Protein AF-A0AAW4XPU6-F1 (afdb_monomer_lite)

pLDDT: mean 82.26, std 17.57, range [44.12, 97.88]

Structure (mmCIF, N/CA/C/O backbone):
data_AF-A0AAW4XPU6-F1
#
_entry.id   AF-A0AAW4XPU6-F1
#
loop_
_atom_site.group_PDB
_atom_site.id
_atom_site.type_symbol
_atom_site.label_atom_id
_atom_site.label_alt_id
_atom_site.label_comp_id
_atom_site.label_asym_id
_atom_site.label_entity_id
_atom_site.label_seq_id
_atom_site.pdbx_PDB_ins_code
_atom_site.Cartn_x
_atom_site.Cartn_y
_atom_site.Cartn_z
_atom_site.occupancy
_atom_site.B_iso_or_equiv
_atom_site.auth_seq_id
_atom_site.auth_comp_id
_atom_site.auth_asym_id
_atom_site.auth_atom_id
_atom_site.pdbx_PDB_model_num
ATOM 1 N N . MET A 1 1 ? 6.082 8.833 -24.148 1.00 51.28 1 MET A N 1
ATOM 2 C CA . MET A 1 1 ? 5.465 7.809 -23.285 1.00 51.28 1 MET A CA 1
ATOM 3 C C . MET A 1 1 ? 6.422 7.592 -22.126 1.00 51.28 1 MET A C 1
ATOM 5 O O . MET A 1 1 ? 7.546 7.201 -22.386 1.00 51.28 1 MET A O 1
ATOM 9 N N . MET A 1 2 ? 6.063 8.002 -20.906 1.00 50.66 2 MET A N 1
ATOM 10 C CA . MET A 1 2 ? 6.922 7.825 -19.727 1.00 50.66 2 MET A CA 1
ATOM 11 C C . MET A 1 2 ? 6.787 6.369 -19.277 1.00 50.66 2 MET A C 1
ATOM 13 O O . MET A 1 2 ? 5.681 5.952 -18.937 1.00 50.66 2 MET A O 1
ATOM 17 N N . ASP A 1 3 ? 7.867 5.593 -19.288 1.00 57.06 3 ASP A N 1
ATOM 18 C CA . ASP A 1 3 ? 7.836 4.232 -18.760 1.00 57.06 3 ASP A CA 1
ATOM 19 C C . ASP A 1 3 ? 7.492 4.271 -17.261 1.00 57.06 3 ASP A C 1
ATOM 21 O O . ASP A 1 3 ? 8.216 4.905 -16.489 1.00 57.06 3 ASP A O 1
ATOM 25 N N . PRO A 1 4 ? 6.452 3.568 -16.780 1.0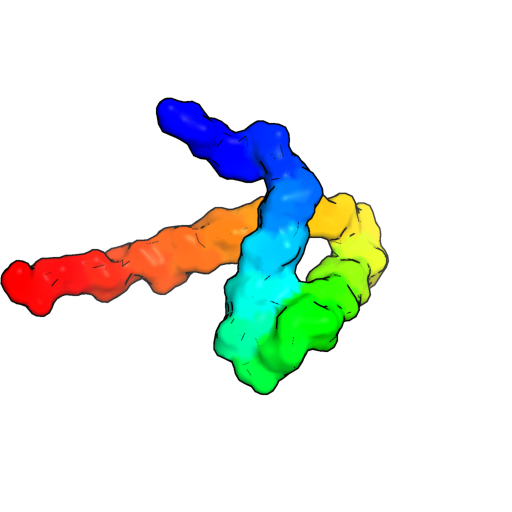0 54.19 4 PRO A N 1
ATOM 26 C CA . PRO A 1 4 ? 6.163 3.474 -15.344 1.00 54.19 4 PRO A CA 1
ATOM 27 C C . PRO A 1 4 ? 7.297 2.783 -14.559 1.00 54.19 4 PRO A C 1
ATOM 29 O O . PRO A 1 4 ? 7.324 2.810 -13.330 1.00 54.19 4 PRO A O 1
ATOM 32 N N . ALA A 1 5 ? 8.275 2.192 -15.253 1.00 56.03 5 ALA A N 1
ATOM 33 C CA . ALA A 1 5 ? 9.516 1.686 -14.679 1.00 56.03 5 ALA A CA 1
ATOM 34 C C . ALA A 1 5 ? 10.563 2.783 -14.370 1.00 56.03 5 ALA A C 1
ATOM 36 O O . ALA A 1 5 ? 11.468 2.532 -13.574 1.00 56.03 5 ALA A O 1
ATOM 37 N N . LEU A 1 6 ? 10.450 3.993 -14.942 1.00 56.75 6 LEU A N 1
ATOM 38 C CA . LEU A 1 6 ? 11.441 5.076 -14.785 1.00 56.75 6 LEU A CA 1
ATOM 39 C C . LEU A 1 6 ? 11.481 5.683 -13.373 1.00 56.75 6 LEU A C 1
ATOM 41 O O . LEU A 1 6 ? 12.495 6.271 -13.000 1.00 56.75 6 LEU A O 1
ATOM 45 N N . PHE A 1 7 ? 10.440 5.494 -12.550 1.00 62.47 7 PHE A N 1
ATOM 46 C CA . PHE A 1 7 ? 10.416 5.973 -11.161 1.00 62.47 7 PH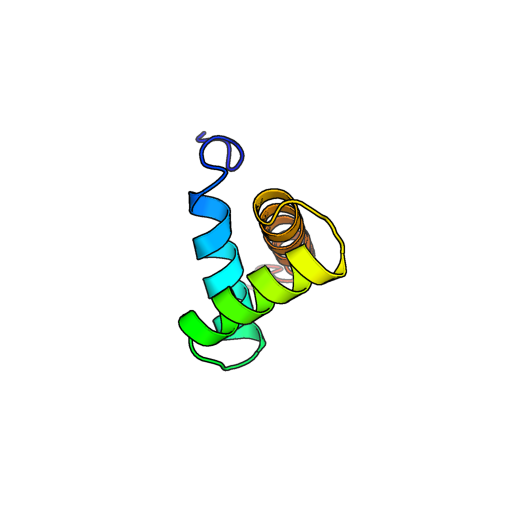E A CA 1
ATOM 47 C C . PHE A 1 7 ? 10.081 4.856 -10.158 1.00 62.47 7 PHE A C 1
ATOM 49 O O . PHE A 1 7 ? 9.001 4.857 -9.562 1.00 62.47 7 PHE A O 1
ATOM 56 N N . PRO A 1 8 ? 11.029 3.942 -9.861 1.00 65.44 8 PRO A N 1
ATOM 57 C CA . PRO A 1 8 ? 10.807 2.832 -8.928 1.00 65.44 8 PRO A CA 1
ATOM 58 C C . PRO A 1 8 ? 10.315 3.277 -7.544 1.00 65.44 8 PRO A C 1
ATOM 60 O O . PRO A 1 8 ? 9.574 2.552 -6.885 1.00 65.44 8 PRO A O 1
ATOM 63 N N . ARG A 1 9 ? 10.712 4.480 -7.099 1.00 68.75 9 ARG A N 1
ATOM 64 C CA . ARG A 1 9 ? 10.270 5.073 -5.826 1.00 68.75 9 ARG A CA 1
ATOM 65 C C . ARG A 1 9 ? 8.866 5.683 -5.904 1.00 68.75 9 ARG A C 1
ATOM 67 O O . ARG A 1 9 ? 8.127 5.588 -4.931 1.00 68.75 9 ARG A O 1
ATOM 74 N N . GLY A 1 10 ? 8.480 6.255 -7.047 1.00 79.81 10 GLY A N 1
ATOM 75 C CA . GLY A 1 10 ? 7.131 6.793 -7.263 1.00 79.81 10 GLY A CA 1
ATOM 76 C C . GLY A 1 10 ? 6.068 5.694 -7.224 1.00 79.81 10 GLY A C 1
ATOM 77 O O . GLY A 1 10 ? 5.015 5.869 -6.612 1.00 79.81 10 GLY A O 1
ATOM 78 N N . ASN A 1 11 ? 6.401 4.514 -7.755 1.00 87.38 11 ASN A N 1
ATOM 79 C CA . ASN A 1 11 ? 5.514 3.350 -7.755 1.00 87.38 11 ASN A CA 1
ATOM 80 C C . ASN A 1 11 ? 5.113 2.900 -6.346 1.00 87.38 11 ASN A C 1
ATOM 82 O O . ASN A 1 11 ? 3.995 2.437 -6.154 1.00 87.38 11 ASN A O 1
ATOM 86 N N . VAL A 1 12 ? 5.978 3.075 -5.342 1.00 93.56 12 VAL A N 1
ATOM 87 C CA . VAL A 1 12 ? 5.655 2.720 -3.950 1.00 93.56 12 VAL A CA 1
ATOM 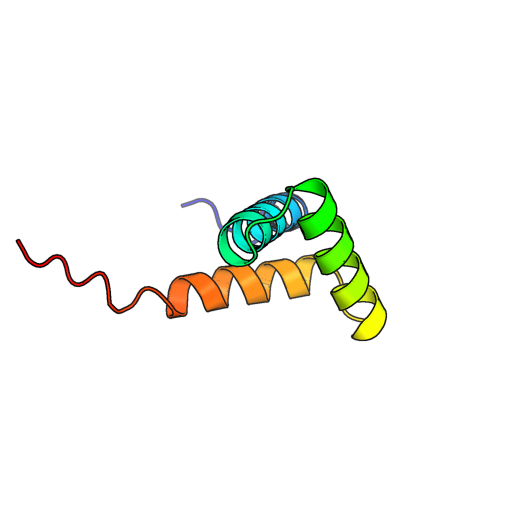88 C C . VAL A 1 12 ? 4.499 3.570 -3.420 1.00 93.56 12 VAL A C 1
ATOM 90 O O . VAL A 1 12 ? 3.586 3.036 -2.796 1.00 93.56 12 VAL A O 1
ATOM 93 N N . HIS A 1 13 ? 4.499 4.875 -3.705 1.00 93.75 13 HIS A N 1
ATOM 94 C CA . HIS A 1 13 ? 3.421 5.772 -3.284 1.00 93.75 13 HIS A CA 1
ATOM 95 C C . HIS A 1 13 ? 2.120 5.510 -4.048 1.00 93.75 13 HIS A C 1
ATOM 97 O O . HIS A 1 13 ? 1.053 5.510 -3.439 1.00 93.75 13 HIS A O 1
ATOM 103 N N . ILE A 1 14 ? 2.205 5.221 -5.350 1.00 92.44 14 ILE A N 1
ATOM 104 C CA . ILE A 1 14 ? 1.038 4.852 -6.165 1.00 92.44 14 ILE A CA 1
ATOM 105 C C . ILE A 1 14 ? 0.412 3.553 -5.643 1.00 92.44 14 ILE A C 1
ATOM 107 O O . ILE A 1 14 ? -0.784 3.517 -5.365 1.00 92.44 14 ILE A O 1
ATOM 111 N N . ALA A 1 15 ? 1.218 2.508 -5.434 1.00 94.50 15 ALA A N 1
ATOM 112 C CA . ALA A 1 15 ? 0.743 1.231 -4.907 1.00 94.50 15 ALA A CA 1
ATOM 113 C C . ALA A 1 15 ? 0.151 1.369 -3.494 1.00 94.50 15 ALA A C 1
ATOM 115 O O . ALA A 1 15 ? -0.871 0.753 -3.196 1.00 94.50 15 ALA A O 1
ATOM 116 N N . ALA A 1 16 ? 0.747 2.204 -2.635 1.00 95.69 16 ALA A N 1
ATOM 117 C CA . ALA A 1 16 ? 0.186 2.518 -1.323 1.00 95.69 16 ALA A CA 1
ATOM 118 C C . ALA A 1 16 ? -1.176 3.224 -1.438 1.00 95.69 16 ALA A C 1
ATOM 120 O O . ALA A 1 16 ? -2.103 2.869 -0.715 1.00 95.69 16 ALA A O 1
ATOM 121 N N . GLY A 1 17 ? -1.334 4.161 -2.377 1.00 94.38 17 GLY A N 1
ATOM 122 C CA . GLY A 1 17 ? -2.623 4.791 -2.677 1.00 94.38 17 GLY A CA 1
ATOM 123 C C . GLY A 1 17 ? -3.676 3.786 -3.159 1.00 94.38 17 GLY A C 1
ATOM 124 O O . GLY A 1 17 ? -4.792 3.773 -2.642 1.00 94.38 17 GLY A O 1
ATOM 125 N N . MET A 1 18 ? -3.311 2.884 -4.078 1.00 94.25 18 MET A N 1
ATOM 126 C CA . MET A 1 18 ? -4.196 1.809 -4.553 1.00 94.25 18 MET A CA 1
ATOM 127 C C . MET A 1 18 ? -4.644 0.888 -3.406 1.00 94.25 18 MET A C 1
ATOM 129 O O . MET A 1 18 ? -5.824 0.557 -3.290 1.00 94.25 18 MET A O 1
ATOM 133 N N . LEU A 1 19 ? -3.719 0.505 -2.520 1.00 94.25 19 LEU A N 1
ATOM 134 C CA . LEU A 1 19 ? -4.020 -0.288 -1.324 1.00 94.25 19 LEU A CA 1
ATOM 135 C C . LEU A 1 19 ? -4.927 0.457 -0.340 1.00 94.25 19 LEU A C 1
ATOM 137 O O . LEU A 1 19 ? -5.827 -0.161 0.223 1.00 94.25 19 LEU A O 1
ATOM 141 N N . ALA A 1 20 ? -4.710 1.758 -0.140 1.00 96.44 20 ALA A N 1
ATOM 142 C CA . ALA A 1 20 ? -5.519 2.580 0.756 1.00 96.44 20 ALA A CA 1
ATOM 143 C C . ALA A 1 20 ? -6.990 2.601 0.323 1.00 96.44 20 ALA A C 1
ATOM 145 O O . ALA A 1 20 ? -7.874 2.336 1.136 1.00 96.44 20 ALA A O 1
ATOM 146 N N . VAL A 1 21 ? -7.242 2.816 -0.973 1.00 94.81 21 VAL A N 1
ATOM 147 C CA . VAL A 1 21 ? -8.595 2.779 -1.548 1.00 94.81 21 VAL A CA 1
ATOM 148 C C . VAL A 1 21 ? -9.188 1.374 -1.454 1.00 94.81 21 VAL A C 1
ATOM 150 O O . VAL A 1 21 ? -10.309 1.207 -0.985 1.00 94.81 21 VAL A O 1
ATOM 153 N N . ARG A 1 22 ? -8.440 0.337 -1.841 1.00 91.69 22 ARG A N 1
ATOM 154 C CA . ARG A 1 22 ? -8.956 -1.040 -1.847 1.00 91.69 22 ARG A CA 1
ATOM 155 C C . ARG A 1 22 ? -9.302 -1.563 -0.452 1.00 91.69 22 ARG A C 1
ATOM 157 O O . ARG A 1 22 ? -10.269 -2.300 -0.301 1.00 91.69 22 ARG A O 1
ATOM 164 N N . LEU A 1 23 ? -8.492 -1.223 0.548 1.00 93.50 23 LEU A N 1
ATOM 165 C CA . LEU A 1 23 ? -8.651 -1.702 1.923 1.00 93.50 23 LEU A CA 1
ATOM 166 C C . LEU A 1 23 ? -9.440 -0.731 2.814 1.00 93.50 23 LEU A C 1
ATOM 168 O O . LEU A 1 23 ? -9.693 -1.075 3.963 1.00 93.50 23 LEU A O 1
ATOM 172 N N . GLN A 1 24 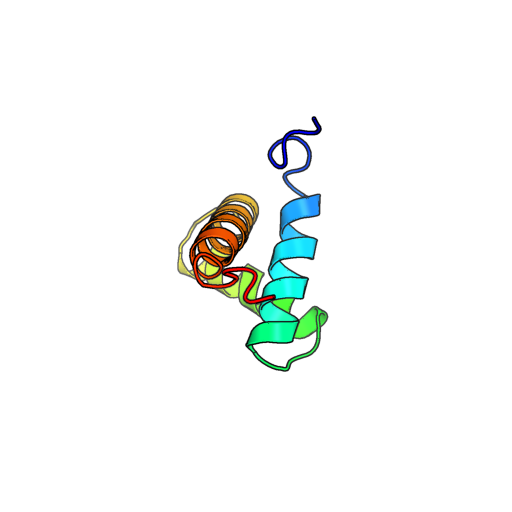? -9.816 0.449 2.303 1.00 96.12 24 GLN A N 1
ATOM 173 C CA . GLN A 1 24 ? -10.505 1.512 3.049 1.00 96.12 24 GLN A CA 1
ATOM 174 C C . GLN A 1 24 ? -9.746 1.917 4.327 1.00 96.12 24 GLN A C 1
ATOM 176 O O . GLN A 1 24 ? -10.298 1.975 5.424 1.00 96.12 24 GLN A O 1
ATOM 181 N N . ILE A 1 25 ? -8.444 2.178 4.180 1.00 97.62 25 ILE A N 1
ATOM 182 C CA . ILE A 1 25 ? -7.532 2.578 5.265 1.00 97.62 25 ILE A CA 1
ATOM 183 C C . ILE A 1 25 ? -6.771 3.852 4.896 1.00 97.62 25 ILE A C 1
ATOM 185 O O . ILE A 1 25 ? -6.760 4.272 3.740 1.00 97.62 25 ILE A O 1
ATOM 189 N N . SER A 1 26 ? -6.081 4.453 5.868 1.00 97.75 26 SER A N 1
ATOM 190 C CA . SER A 1 26 ? -5.228 5.610 5.596 1.00 97.75 26 SER A CA 1
ATOM 191 C C . SER A 1 26 ? -4.058 5.249 4.665 1.00 97.75 26 SER A C 1
ATOM 193 O O . SER A 1 26 ? -3.557 4.121 4.664 1.00 97.75 26 SER A O 1
ATOM 195 N N . ALA A 1 27 ? -3.565 6.228 3.899 1.00 94.25 27 ALA A N 1
ATOM 196 C CA . ALA A 1 27 ? -2.391 6.041 3.040 1.00 94.25 27 ALA A CA 1
ATOM 197 C C . ALA A 1 27 ? -1.133 5.637 3.834 1.00 94.25 27 ALA A C 1
ATOM 199 O O . ALA A 1 27 ? -0.283 4.905 3.326 1.00 94.25 27 ALA A O 1
ATOM 200 N N . VAL A 1 28 ? -1.031 6.080 5.091 1.00 97.00 28 VAL A N 1
ATOM 201 C CA . VAL A 1 28 ? 0.067 5.721 5.996 1.00 97.00 28 VAL A CA 1
ATOM 202 C C . VAL A 1 28 ? -0.020 4.244 6.384 1.00 97.00 28 VAL A C 1
ATOM 204 O O . VAL A 1 28 ? 0.970 3.525 6.261 1.00 97.00 28 VAL A O 1
ATOM 207 N N . ASP A 1 29 ? -1.208 3.761 6.758 1.00 97.88 29 ASP A N 1
ATOM 208 C CA . ASP A 1 29 ? -1.418 2.349 7.102 1.00 97.88 29 ASP A CA 1
ATOM 209 C C . ASP A 1 29 ? -1.228 1.432 5.890 1.00 97.88 29 ASP A C 1
ATOM 211 O O . ASP A 1 29 ? -0.715 0.317 6.009 1.00 97.88 29 ASP A O 1
ATOM 215 N N . ALA A 1 30 ? -1.624 1.896 4.704 1.00 97.62 30 ALA A N 1
ATOM 216 C CA . ALA A 1 30 ? -1.399 1.180 3.456 1.00 97.62 30 ALA A CA 1
ATOM 217 C C . ALA A 1 30 ? 0.095 1.066 3.124 1.00 97.62 30 ALA A C 1
ATOM 219 O O . ALA A 1 30 ? 0.560 -0.013 2.752 1.00 97.62 30 ALA A O 1
ATOM 220 N N . LEU A 1 31 ? 0.867 2.142 3.315 1.00 96.44 31 LEU A N 1
ATOM 221 C CA . LEU A 1 31 ? 2.318 2.117 3.140 1.00 96.44 31 LEU A CA 1
ATOM 222 C C . LEU A 1 31 ? 2.994 1.182 4.154 1.00 96.44 31 LEU A C 1
ATOM 224 O O . LEU A 1 31 ? 3.866 0.401 3.772 1.00 96.44 31 LEU A O 1
ATOM 228 N N . ALA A 1 32 ? 2.562 1.207 5.417 1.00 97.88 32 ALA A N 1
ATOM 229 C CA . ALA A 1 32 ? 3.062 0.298 6.448 1.00 97.88 32 ALA A CA 1
ATOM 230 C C . ALA A 1 32 ? 2.770 -1.173 6.100 1.00 97.88 32 ALA A C 1
ATOM 232 O O . ALA A 1 32 ? 3.649 -2.028 6.215 1.00 97.88 32 ALA A O 1
ATOM 233 N N . ARG A 1 33 ? 1.569 -1.479 5.587 1.00 96.44 33 ARG A N 1
ATOM 234 C CA . ARG A 1 33 ? 1.231 -2.819 5.076 1.00 96.44 33 ARG A CA 1
ATOM 235 C C . ARG A 1 33 ? 2.106 -3.227 3.895 1.00 96.44 33 ARG A C 1
ATOM 237 O O . ARG A 1 33 ? 2.600 -4.352 3.869 1.00 96.44 33 ARG A O 1
ATOM 244 N N . LEU A 1 34 ? 2.335 -2.323 2.944 1.00 96.06 34 LEU A N 1
ATOM 245 C CA . LEU A 1 34 ? 3.198 -2.580 1.792 1.00 96.06 34 LEU A CA 1
ATOM 246 C C . LEU A 1 34 ? 4.641 -2.901 2.226 1.00 96.06 34 LEU A C 1
ATOM 248 O O . LEU A 1 34 ? 5.254 -3.834 1.705 1.00 96.06 34 LEU A O 1
ATOM 252 N N . GLN A 1 35 ? 5.166 -2.177 3.219 1.00 96.69 35 GLN A N 1
ATOM 253 C CA . GLN A 1 35 ? 6.464 -2.465 3.836 1.00 96.69 35 GLN A CA 1
ATOM 254 C C . GLN A 1 35 ? 6.467 -3.834 4.526 1.00 96.69 35 GLN A C 1
ATOM 256 O O . GLN A 1 35 ? 7.374 -4.631 4.293 1.00 96.69 35 GLN A O 1
ATOM 261 N N . ALA A 1 36 ? 5.440 -4.139 5.323 1.00 97.62 36 ALA A N 1
ATOM 262 C CA . ALA A 1 36 ? 5.312 -5.425 6.003 1.00 97.62 36 ALA A CA 1
ATOM 263 C C . ALA A 1 36 ? 5.286 -6.606 5.016 1.00 97.62 36 ALA A C 1
ATOM 265 O O . ALA A 1 36 ? 5.966 -7.605 5.241 1.00 97.62 36 ALA A O 1
ATOM 266 N N . MET A 1 37 ? 4.575 -6.477 3.889 1.00 94.69 37 MET A N 1
ATOM 267 C CA . MET A 1 37 ? 4.572 -7.482 2.817 1.00 94.69 37 MET A CA 1
ATOM 268 C C . MET A 1 37 ? 5.965 -7.681 2.213 1.00 94.69 37 MET A C 1
ATOM 270 O O . MET A 1 37 ? 6.385 -8.819 2.010 1.00 94.69 37 MET A O 1
ATOM 274 N N . ALA A 1 38 ? 6.687 -6.590 1.944 1.00 96.12 38 ALA A N 1
ATOM 275 C CA . ALA A 1 38 ? 8.045 -6.646 1.411 1.00 96.12 38 ALA A CA 1
ATOM 276 C C . ALA A 1 38 ? 9.003 -7.381 2.366 1.00 96.12 38 ALA A C 1
ATOM 278 O O . ALA A 1 38 ? 9.753 -8.255 1.926 1.00 96.12 38 ALA A O 1
ATOM 279 N N . TYR A 1 39 ? 8.924 -7.087 3.670 1.00 95.31 39 TYR A N 1
ATOM 280 C CA . TYR A 1 39 ? 9.704 -7.782 4.696 1.00 95.31 39 TYR A CA 1
ATOM 281 C C . TYR A 1 39 ? 9.340 -9.264 4.799 1.00 95.31 39 TYR A C 1
ATOM 283 O O . TYR A 1 39 ? 10.225 -10.109 4.709 1.00 95.31 39 TYR A O 1
ATOM 291 N N . ALA A 1 40 ? 8.051 -9.589 4.922 1.00 97.12 40 ALA A N 1
ATOM 292 C CA . ALA A 1 40 ? 7.588 -10.969 5.054 1.00 97.12 40 ALA A CA 1
ATOM 293 C C . ALA A 1 40 ? 7.989 -11.840 3.850 1.00 97.12 40 ALA A C 1
ATOM 295 O O . ALA A 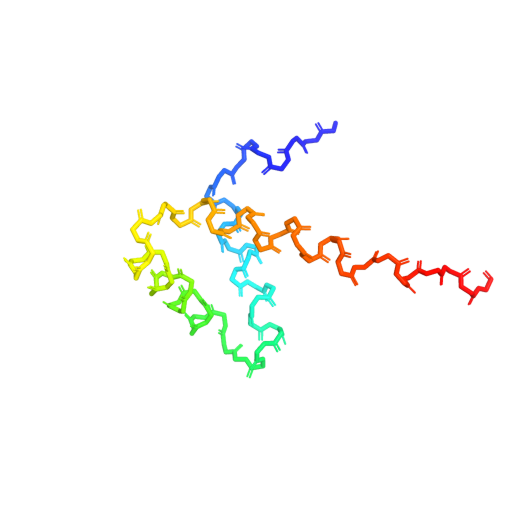1 40 ? 8.343 -13.006 4.010 1.00 97.12 40 ALA A O 1
ATOM 296 N N . GLN A 1 41 ? 7.970 -11.269 2.643 1.00 95.50 41 GLN A N 1
ATOM 297 C CA . GLN A 1 41 ? 8.308 -11.981 1.409 1.00 95.50 41 GLN A CA 1
ATOM 298 C C . GLN A 1 41 ? 9.799 -11.922 1.049 1.00 95.50 41 GLN A C 1
ATOM 300 O O . GLN A 1 41 ? 10.192 -12.526 0.055 1.00 95.50 41 GLN A O 1
ATOM 305 N N . HIS A 1 42 ? 10.632 -11.197 1.804 1.00 96.31 42 HIS A N 1
ATOM 306 C CA . HIS A 1 42 ? 12.034 -10.921 1.454 1.00 96.31 42 HIS A CA 1
ATOM 307 C C . HIS A 1 42 ? 12.204 -10.340 0.035 1.00 96.31 42 HIS A C 1
ATOM 309 O O . HIS A 1 42 ? 13.195 -10.586 -0.656 1.00 96.31 42 HIS A O 1
ATOM 315 N N . ARG A 1 43 ? 11.226 -9.549 -0.424 1.00 94.38 43 ARG A N 1
ATOM 316 C CA . ARG A 1 43 ? 11.214 -8.928 -1.757 1.00 94.38 43 ARG A CA 1
ATOM 317 C C . ARG A 1 43 ? 11.365 -7.420 -1.628 1.00 94.38 43 ARG A C 1
ATOM 319 O O . ARG A 1 43 ? 10.887 -6.803 -0.683 1.00 94.38 43 ARG A O 1
ATOM 326 N N . ARG A 1 44 ? 12.012 -6.791 -2.614 1.00 93.81 44 ARG A N 1
ATOM 327 C CA . ARG A 1 44 ? 12.128 -5.325 -2.658 1.00 93.81 44 ARG A CA 1
ATOM 328 C C . ARG A 1 44 ? 10.737 -4.696 -2.735 1.00 93.81 44 ARG A C 1
ATOM 330 O O . ARG A 1 44 ? 9.943 -5.079 -3.593 1.00 93.81 44 ARG A O 1
ATOM 337 N N . ILE A 1 45 ? 10.485 -3.677 -1.914 1.00 94.19 45 ILE A N 1
ATOM 338 C CA . ILE A 1 45 ? 9.200 -2.959 -1.882 1.00 94.19 45 ILE A CA 1
ATOM 339 C C . ILE A 1 45 ? 8.797 -2.400 -3.254 1.00 94.19 45 ILE A C 1
ATOM 341 O O . ILE A 1 45 ? 7.623 -2.395 -3.598 1.00 94.19 45 ILE A O 1
ATOM 345 N N . THR A 1 46 ? 9.770 -2.006 -4.080 1.00 93.19 46 THR A N 1
ATOM 346 C CA . THR A 1 46 ? 9.537 -1.523 -5.447 1.00 93.19 46 THR A CA 1
ATOM 347 C C . THR A 1 46 ? 9.019 -2.615 -6.387 1.00 93.19 46 THR A C 1
ATOM 349 O O . THR A 1 46 ? 8.236 -2.307 -7.277 1.00 93.19 46 THR A O 1
ATOM 352 N N . HIS A 1 47 ? 9.416 -3.881 -6.193 1.00 91.88 47 HIS A N 1
ATOM 353 C CA . HIS A 1 47 ? 8.872 -5.008 -6.962 1.00 91.88 47 HIS A CA 1
ATOM 354 C C . HIS A 1 47 ? 7.450 -5.344 -6.516 1.00 91.88 47 HIS A C 1
ATOM 356 O O . HIS A 1 47 ? 6.583 -5.503 -7.360 1.00 91.88 47 HIS A O 1
ATOM 362 N N . ILE A 1 48 ? 7.186 -5.371 -5.205 1.00 93.19 48 ILE A N 1
ATOM 363 C CA . ILE A 1 48 ? 5.818 -5.568 -4.698 1.00 93.19 48 ILE A CA 1
ATOM 364 C C . ILE A 1 48 ? 4.890 -4.452 -5.199 1.00 93.19 48 ILE A C 1
ATOM 366 O O . ILE A 1 48 ? 3.781 -4.723 -5.647 1.00 93.19 48 ILE A O 1
ATOM 370 N N . ALA A 1 49 ? 5.354 -3.200 -5.176 1.00 93.12 49 ALA A N 1
ATOM 371 C CA . ALA A 1 49 ? 4.602 -2.065 -5.701 1.00 93.12 49 ALA A CA 1
ATOM 372 C C . ALA A 1 49 ? 4.301 -2.207 -7.201 1.00 93.12 49 ALA A C 1
ATOM 374 O O . ALA A 1 49 ? 3.190 -1.922 -7.636 1.00 93.12 49 ALA A O 1
ATOM 375 N N . HIS A 1 50 ? 5.275 -2.676 -7.982 1.00 90.62 50 HIS A N 1
ATOM 376 C CA . HIS A 1 50 ? 5.097 -2.938 -9.406 1.00 90.62 50 HIS A CA 1
ATOM 377 C C . HIS A 1 50 ? 4.058 -4.038 -9.668 1.00 90.62 50 HIS A C 1
ATOM 379 O O . HIS A 1 50 ? 3.146 -3.820 -10.463 1.00 90.62 50 HIS A O 1
ATOM 385 N N . ASP A 1 51 ? 4.139 -5.162 -8.950 1.00 90.00 51 ASP A N 1
ATOM 386 C CA . ASP A 1 51 ? 3.184 -6.271 -9.073 1.00 90.00 51 ASP A CA 1
ATOM 387 C C . ASP A 1 51 ? 1.753 -5.807 -8.759 1.00 90.00 51 ASP A C 1
ATOM 389 O O . ASP A 1 51 ? 0.824 -6.120 -9.499 1.00 90.00 51 ASP A O 1
ATOM 393 N N . ILE A 1 52 ? 1.573 -5.001 -7.705 1.00 90.00 52 ILE A N 1
ATOM 394 C CA . ILE A 1 52 ? 0.266 -4.433 -7.335 1.00 90.00 52 ILE A CA 1
ATOM 395 C C . ILE A 1 52 ? -0.291 -3.550 -8.454 1.00 90.00 52 ILE A C 1
ATOM 397 O O . ILE A 1 52 ? -1.463 -3.682 -8.800 1.00 90.00 52 ILE A O 1
ATOM 401 N N . ILE A 1 53 ? 0.535 -2.669 -9.028 1.00 89.69 53 ILE A N 1
ATOM 402 C CA . ILE A 1 53 ? 0.110 -1.760 -10.099 1.00 89.69 53 ILE A CA 1
ATOM 403 C C . ILE A 1 53 ? -0.286 -2.549 -11.356 1.00 89.69 53 ILE A C 1
ATOM 405 O O . ILE A 1 53 ? -1.342 -2.293 -11.931 1.00 89.69 53 ILE A O 1
ATOM 409 N N . ILE A 1 54 ? 0.518 -3.537 -11.762 1.00 85.75 54 ILE A N 1
ATOM 410 C CA . ILE A 1 54 ? 0.221 -4.373 -12.937 1.00 85.75 54 ILE A CA 1
ATOM 411 C C . ILE A 1 54 ? -1.033 -5.222 -12.711 1.00 85.75 54 ILE A C 1
ATOM 413 O O . ILE A 1 54 ? -1.885 -5.319 -13.595 1.00 85.75 54 ILE A O 1
ATOM 417 N N . HIS A 1 55 ? -1.170 -5.839 -11.535 1.00 79.94 55 HIS A N 1
ATOM 418 C CA . HIS A 1 55 ? -2.336 -6.665 -11.224 1.00 79.94 55 HIS A CA 1
ATOM 419 C C . HIS A 1 55 ? -3.617 -5.837 -11.096 1.00 79.94 55 HIS A C 1
ATOM 421 O O . HIS A 1 55 ? -4.677 -6.334 -11.458 1.00 79.94 55 HIS A O 1
ATOM 427 N N . HIS A 1 56 ? -3.542 -4.579 -10.648 1.00 69.69 56 HIS A N 1
ATOM 428 C CA . HIS A 1 56 ? -4.689 -3.670 -10.686 1.00 69.69 56 HIS A CA 1
ATOM 429 C C . HIS A 1 56 ? -5.118 -3.364 -12.125 1.00 69.69 56 HIS A C 1
ATOM 431 O O . HIS A 1 56 ? -6.304 -3.405 -12.422 1.00 69.69 56 HIS A O 1
ATOM 437 N N . LEU A 1 57 ? -4.167 -3.112 -13.030 1.00 60.69 57 LEU A N 1
ATOM 438 C CA . LEU A 1 57 ? -4.468 -2.861 -14.445 1.00 60.69 57 LEU A CA 1
ATOM 439 C C . LEU A 1 57 ? -5.127 -4.074 -15.122 1.00 60.69 57 LEU A C 1
ATOM 441 O O . LEU A 1 57 ? -5.938 -3.917 -16.022 1.00 60.69 57 LEU A O 1
ATOM 445 N N . THR A 1 58 ? -4.805 -5.286 -14.661 1.00 59.00 58 THR A N 1
ATOM 446 C CA . THR A 1 58 ? -5.413 -6.531 -15.164 1.00 59.00 58 THR A CA 1
ATOM 447 C C . THR A 1 58 ? -6.777 -6.822 -14.533 1.00 59.00 58 THR A C 1
ATOM 449 O O . THR A 1 58 ? -7.524 -7.627 -15.073 1.00 59.00 58 THR A O 1
ATOM 452 N N . LEU A 1 59 ? -7.103 -6.195 -13.396 1.00 54.12 59 LEU A N 1
ATOM 453 C CA . LEU A 1 59 ? -8.427 -6.261 -12.764 1.00 54.12 59 LEU A CA 1
ATOM 454 C C . LEU A 1 59 ? -9.432 -5.279 -13.382 1.00 54.12 59 LEU A C 1
ATOM 456 O O . LEU A 1 59 ? -10.619 -5.396 -13.097 1.00 54.12 59 LEU A O 1
ATOM 460 N N . ASP A 1 60 ? -8.968 -4.384 -14.257 1.00 55.94 60 ASP A N 1
ATOM 461 C CA . ASP A 1 60 ? -9.795 -3.512 -15.093 1.00 55.94 60 ASP A CA 1
ATOM 462 C C . ASP A 1 60 ? -9.835 -3.948 -16.586 1.00 55.94 60 ASP A C 1
ATOM 464 O O . ASP A 1 60 ? -9.441 -3.187 -17.469 1.00 55.94 60 ASP A O 1
ATOM 468 N N . PRO A 1 61 ? -10.246 -5.191 -16.923 1.00 55.19 61 PRO A N 1
ATOM 469 C CA . PRO A 1 61 ? -10.623 -5.574 -18.279 1.00 55.19 61 PRO A CA 1
ATOM 470 C C . PRO A 1 61 ? -12.137 -5.415 -18.511 1.00 55.19 61 PRO A C 1
ATOM 472 O O . PRO A 1 61 ? -12.596 -5.607 -19.632 1.00 55.19 61 PRO A O 1
ATOM 475 N N . ASP A 1 62 ? -12.895 -5.092 -17.454 1.00 55.88 62 ASP A N 1
ATOM 476 C CA . ASP A 1 62 ? -14.361 -5.017 -17.429 1.00 55.88 62 ASP A CA 1
ATOM 477 C C . ASP A 1 62 ? -14.895 -3.577 -17.448 1.00 55.88 62 ASP A C 1
ATOM 479 O O . ASP A 1 62 ? -16.108 -3.380 -17.496 1.00 55.88 62 ASP A O 1
ATOM 483 N N . ASN A 1 63 ? -14.032 -2.554 -17.522 1.00 54.25 63 ASN A N 1
ATOM 484 C CA . ASN A 1 63 ? -14.434 -1.250 -18.053 1.00 54.25 63 ASN A CA 1
ATOM 485 C C . ASN A 1 63 ? -14.570 -1.349 -19.581 1.00 54.25 63 ASN A 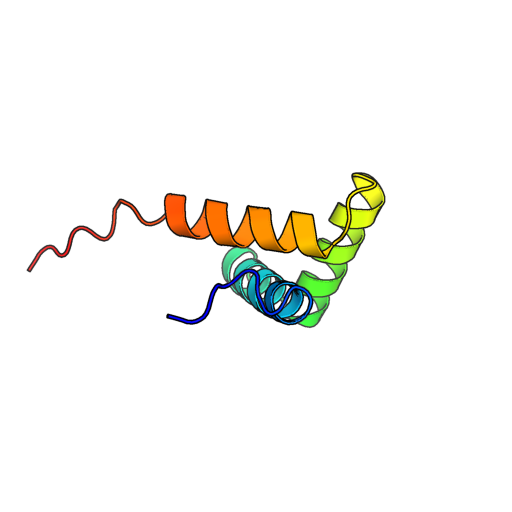C 1
ATOM 487 O O . ASN A 1 63 ? -13.873 -0.692 -20.354 1.00 54.25 63 ASN A O 1
ATOM 491 N N . THR A 1 64 ? -15.469 -2.234 -20.014 1.00 56.84 64 THR A N 1
ATOM 492 C CA . THR A 1 64 ? -16.101 -2.123 -21.320 1.00 56.84 64 THR A CA 1
ATOM 493 C C . THR A 1 64 ? -16.864 -0.801 -21.270 1.00 56.84 64 THR A C 1
ATOM 495 O O . THR A 1 64 ? -17.738 -0.668 -20.410 1.00 56.84 64 THR A O 1
ATOM 498 N N . PRO A 1 65 ? -16.540 0.200 -22.108 1.00 55.75 65 PRO A N 1
ATOM 499 C CA . PRO A 1 65 ? -17.368 1.387 -22.205 1.00 55.75 65 PRO A CA 1
ATOM 500 C C . PRO A 1 65 ? -18.704 0.957 -22.816 1.00 55.75 65 PRO A C 1
ATOM 502 O O . PRO A 1 65 ? -18.848 0.883 -24.033 1.00 55.75 65 PRO A O 1
ATOM 505 N N . ASP A 1 66 ? -19.660 0.602 -21.963 1.00 56.47 66 ASP A N 1
ATOM 506 C CA . ASP A 1 66 ? -21.069 0.533 -22.328 1.00 56.47 66 ASP A CA 1
ATOM 507 C C . ASP A 1 66 ? -21.635 1.955 -22.255 1.00 56.47 66 ASP A C 1
ATOM 509 O O . ASP A 1 66 ? -22.096 2.404 -21.201 1.00 56.47 66 ASP A O 1
ATOM 513 N N . ALA A 1 67 ? -21.446 2.690 -23.357 1.00 44.12 67 ALA A N 1
ATOM 514 C CA . ALA A 1 67 ? -22.312 3.758 -23.874 1.00 44.12 67 ALA A CA 1
ATOM 515 C C . ALA A 1 67 ? -21.782 4.270 -25.225 1.00 44.12 67 ALA A C 1
ATOM 517 O O . ALA A 1 67 ? -20.663 4.837 -25.252 1.00 44.12 67 ALA A O 1
#

Radius of gyration: 13.1 Å; chains: 1; bounding box: 34×20×31 Å

InterPro domains:
  IPR005561 ANTAR domain [PF03861] (12-53)
  IPR005561 ANTAR domain [PS50921] (1-53)
  IPR036388 Winged helix-like DNA-binding domain superfamily [G3DSA:1.10.10.10] (4-56)

Foldseek 3Di:
DDPPVPCLPVLLQVLLVVQCVVVVHDSVVSSVVLVVVCVVVVHDSSVSSVVSVVVVVVVPPPPPVPD

Organism: Rhodococcus rhodochrous (NCBI:txid1829)

Secondary structure (DSSP, 8-state):
---TTS-HHHHHHHHHHHHHHHHT--HHHHHHHHHHHHHHHT--HHHHHHHHHHHHHHH-S------

Sequence (67 aa):
MMDPALFPRGNVHIAAGMLAVRLQISAVDALARLQAMAYAQHRRITHIAHDIIIHHLTLDPDNTPDA